Protein AF-A0A4Y2AK23-F1 (afdb_monomer_lite)

Secondary structure (DSSP, 8-state):
--GGGGTT-SEEEEEEE----SS-TTS---SHHHHHHH-HHHHH-SSEEEE--TTS--EEEEPPEEEEEESSPPPPHHHHTTEEEEEEEPPP--TTS---SSS--------EEEEEE--TTS------------

Foldseek 3Di:
DVQLVQVPPQEEEAPAFADDDPPDPPGDHDCRLVVVLVCLQQLQQPAWDWRDDPPDHTDTDRHHKYKYKHFPHDHDPSVVVQWDDFDWDFDDPDVPDDDDPDDDDPPPGTGITITIGNNCPPVPDPDDPPDDDD

Radius of gyration: 18.59 Å; chains: 1; bounding box: 37×51×55 Å

pLDDT: mean 73.41, std 21.31, range [32.41, 95.94]

InterPro domains:
  IPR010932 Large T antigen, polyomavirus, C-terminal [PF06431] (1-90)
  IPR027417 P-loop containing nucleoside triphosphate hydrolase [G3DSA:3.40.50.300] (1-91)

Sequence (134 aa):
FYLCQAIGKRFILFDGVKGRSLGSENLPSGPGFANLDDLRDHIDGHVEVQLEKKNMQPISQVFPCEIITCNDYHIHQSLKERIVGPIEMKAFPFPCCPQNNGGNDLHWTRSLQVAAGRGTHFGIPLQEQEKVGE

Organism: Araneus ventricosus (NCBI:txid182803)

Structure (mmCIF, N/CA/C/O backbone):
data_AF-A0A4Y2AK23-F1
#
_entry.id   AF-A0A4Y2AK23-F1
#
loop_
_atom_site.group_PDB
_atom_site.id
_atom_site.type_symbol
_atom_site.label_atom_id
_atom_site.label_alt_id
_atom_site.label_comp_id
_atom_site.label_asym_id
_atom_site.label_entity_id
_atom_site.label_seq_id
_atom_site.pdbx_PDB_ins_code
_atom_site.Cartn_x
_atom_site.Cartn_y
_atom_site.Cartn_z
_atom_site.occupancy
_atom_site.B_iso_or_equiv
_atom_site.auth_seq_id
_atom_site.auth_comp_id
_atom_site.auth_asym_id
_atom_site.auth_atom_id
_atom_site.pdbx_PDB_model_num
ATOM 1 N N . PHE A 1 1 ? -1.009 9.736 8.854 1.00 58.19 1 PHE A N 1
ATOM 2 C CA . PHE A 1 1 ? -2.100 10.722 8.662 1.00 58.19 1 PHE A CA 1
ATOM 3 C C . PHE A 1 1 ? -2.850 10.625 7.333 1.00 58.19 1 PHE A C 1
ATOM 5 O O . PHE A 1 1 ? -3.952 11.143 7.277 1.00 58.19 1 PHE A O 1
ATOM 12 N N . TYR A 1 2 ? -2.326 10.013 6.264 1.00 83.69 2 TYR A N 1
ATOM 13 C CA . TYR A 1 2 ? -3.040 10.010 4.974 1.00 83.69 2 TYR A CA 1
ATOM 14 C C . TYR A 1 2 ? -4.210 9.011 4.911 1.00 83.69 2 TYR A C 1
ATOM 16 O O . TYR A 1 2 ? -5.232 9.310 4.302 1.00 83.69 2 TYR A O 1
ATOM 24 N N . LEU A 1 3 ? -4.109 7.879 5.619 1.00 90.69 3 LEU A N 1
ATOM 25 C CA . LEU A 1 3 ? -5.124 6.815 5.604 1.00 90.69 3 LEU A CA 1
ATOM 26 C C . LEU A 1 3 ? -6.481 7.230 6.188 1.00 90.69 3 LEU A C 1
ATOM 28 O O . LEU A 1 3 ? -7.502 6.674 5.808 1.00 90.69 3 LEU A O 1
ATOM 32 N N . CYS A 1 4 ? -6.547 8.250 7.050 1.00 91.62 4 CYS A N 1
ATOM 33 C CA . CYS A 1 4 ? -7.823 8.694 7.619 1.00 91.62 4 CYS A CA 1
ATOM 34 C C . CYS A 1 4 ? -8.767 9.344 6.596 1.00 91.62 4 CYS A C 1
ATOM 36 O O . CYS A 1 4 ? -9.949 9.526 6.875 1.00 91.62 4 CYS A O 1
ATOM 38 N N . GLN A 1 5 ? -8.287 9.652 5.387 1.00 92.25 5 GLN A N 1
ATOM 39 C CA . GLN A 1 5 ? -9.157 10.060 4.282 1.00 92.25 5 GLN A CA 1
ATOM 40 C C . GLN A 1 5 ? -10.061 8.921 3.784 1.00 92.25 5 GLN A C 1
ATOM 42 O O . GLN A 1 5 ? -11.064 9.196 3.126 1.00 92.25 5 GLN A O 1
ATOM 47 N N . ALA A 1 6 ? -9.741 7.670 4.134 1.00 93.19 6 ALA A N 1
ATOM 48 C CA . ALA A 1 6 ? -10.546 6.487 3.850 1.00 93.19 6 ALA A CA 1
ATOM 49 C C . ALA A 1 6 ? -11.814 6.390 4.719 1.00 93.19 6 ALA A C 1
ATOM 51 O O . ALA A 1 6 ? -12.708 5.600 4.408 1.00 93.19 6 ALA A O 1
ATOM 52 N N . ILE A 1 7 ? -11.927 7.203 5.781 1.00 93.44 7 ILE A N 1
ATOM 53 C CA . ILE A 1 7 ? -13.082 7.162 6.682 1.00 93.44 7 ILE A CA 1
ATOM 54 C C . ILE A 1 7 ? -14.370 7.479 5.912 1.00 93.44 7 ILE A C 1
ATOM 56 O O . ILE A 1 7 ? -14.484 8.518 5.254 1.00 93.44 7 ILE A O 1
ATOM 60 N N . GLY A 1 8 ? -15.347 6.572 5.998 1.00 91.19 8 GLY A N 1
ATOM 61 C CA . GLY A 1 8 ? -16.639 6.694 5.314 1.00 91.19 8 GLY A CA 1
ATOM 62 C C . GLY A 1 8 ? -16.573 6.618 3.782 1.00 91.19 8 GLY A C 1
ATOM 63 O O . GLY A 1 8 ? -17.511 7.049 3.109 1.00 91.19 8 GLY A O 1
ATOM 64 N N . LYS A 1 9 ? -15.472 6.123 3.203 1.00 92.38 9 LYS A N 1
ATOM 65 C CA . LYS A 1 9 ? -15.337 5.908 1.754 1.00 92.38 9 LYS A CA 1
ATOM 66 C C . LYS A 1 9 ? -15.728 4.484 1.375 1.00 92.38 9 LYS A C 1
ATOM 68 O O . LYS A 1 9 ? -15.601 3.566 2.173 1.00 92.38 9 LYS A O 1
ATOM 73 N N . ARG A 1 10 ? -16.197 4.307 0.135 1.00 88.06 10 ARG A N 1
ATOM 74 C CA . ARG A 1 10 ? -16.548 2.988 -0.422 1.00 88.06 10 ARG A CA 1
ATOM 75 C C . ARG A 1 10 ? -15.342 2.263 -1.020 1.00 88.06 10 ARG A C 1
ATOM 77 O O . ARG A 1 10 ? -15.263 1.045 -0.942 1.00 88.06 10 ARG A O 1
ATOM 84 N N . PHE A 1 11 ? -14.438 3.017 -1.636 1.00 89.31 11 PHE A N 1
ATOM 85 C CA . PHE A 1 11 ? -13.166 2.535 -2.159 1.00 89.31 11 PHE A CA 1
ATOM 86 C C . PHE A 1 11 ? -12.130 3.660 -2.099 1.00 89.31 11 PHE A 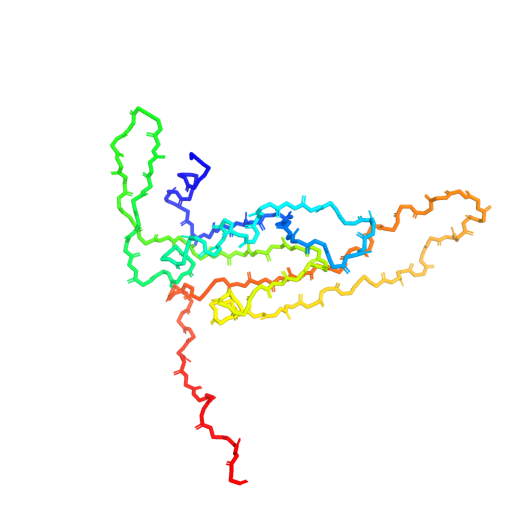C 1
ATOM 88 O O . PHE A 1 11 ? -12.497 4.834 -1.961 1.00 89.31 11 PHE A O 1
ATOM 95 N N . ILE A 1 12 ? -10.854 3.308 -2.227 1.00 91.25 12 ILE A N 1
ATOM 96 C CA . ILE A 1 12 ? -9.740 4.251 -2.324 1.00 91.25 12 ILE A CA 1
ATOM 97 C C . ILE A 1 12 ? -8.813 3.908 -3.494 1.00 91.25 12 ILE A C 1
ATOM 99 O O . ILE A 1 12 ? -8.805 2.788 -3.997 1.00 91.25 12 ILE A O 1
ATOM 103 N N . LEU A 1 13 ? -8.030 4.897 -3.919 1.00 90.94 13 LEU A N 1
ATOM 104 C CA . LEU A 1 13 ? -7.019 4.768 -4.961 1.00 90.94 13 LEU A CA 1
ATOM 105 C C . LEU A 1 13 ? -5.652 5.131 -4.376 1.00 90.94 13 LEU A C 1
ATOM 107 O O . LEU A 1 13 ? -5.434 6.275 -3.972 1.00 90.94 13 LEU A O 1
ATOM 111 N N . PHE A 1 14 ? -4.733 4.174 -4.361 1.00 91.94 14 PHE A N 1
ATOM 112 C CA . PHE A 1 14 ? -3.314 4.428 -4.162 1.00 91.94 14 PHE A CA 1
ATOM 113 C C . PHE A 1 14 ? -2.683 4.743 -5.513 1.00 91.94 14 PHE A C 1
ATOM 115 O O . PHE A 1 14 ? -2.338 3.840 -6.275 1.00 91.94 14 PHE A O 1
ATOM 122 N N . ASP A 1 15 ? -2.573 6.035 -5.812 1.00 91.31 15 ASP A N 1
ATOM 123 C CA . ASP A 1 15 ? -2.078 6.492 -7.105 1.00 91.31 15 ASP A CA 1
ATOM 124 C C . ASP A 1 15 ? -0.545 6.565 -7.163 1.00 91.31 15 ASP A C 1
ATOM 126 O O . ASP A 1 15 ? 0.107 7.097 -6.259 1.00 91.31 15 ASP A O 1
ATOM 130 N N . GLY A 1 16 ? 0.037 6.054 -8.248 1.00 89.44 16 GLY A N 1
ATOM 131 C CA . GLY A 1 16 ? 1.452 6.227 -8.572 1.00 89.44 16 GLY A CA 1
ATOM 132 C C . GLY A 1 16 ? 2.411 5.624 -7.542 1.00 89.44 16 GLY A C 1
ATOM 133 O O . GLY A 1 16 ? 3.467 6.206 -7.262 1.00 89.44 16 GLY A O 1
ATOM 134 N N . VAL A 1 17 ? 2.065 4.467 -6.974 1.00 90.94 17 VAL A N 1
ATOM 135 C CA . VAL A 1 17 ? 2.867 3.787 -5.953 1.00 90.94 17 VAL A CA 1
ATOM 136 C C . VAL A 1 17 ? 4.252 3.459 -6.502 1.00 90.94 17 VAL A C 1
ATOM 138 O O . VAL A 1 17 ? 4.415 2.857 -7.564 1.00 90.94 17 VAL A O 1
ATOM 141 N N . LYS A 1 18 ? 5.277 3.885 -5.762 1.00 91.50 18 LYS A N 1
ATOM 142 C CA . LYS A 1 18 ? 6.682 3.660 -6.110 1.00 91.50 18 LYS A CA 1
ATOM 143 C C . LYS A 1 18 ? 7.223 2.429 -5.397 1.00 91.50 18 LYS A C 1
ATOM 145 O O . LYS A 1 18 ? 6.908 2.202 -4.229 1.00 91.50 18 LYS A O 1
ATOM 150 N N . GLY A 1 19 ? 8.082 1.686 -6.082 1.00 88.69 19 GLY A N 1
ATOM 151 C CA . GLY A 1 19 ? 8.838 0.573 -5.513 1.00 88.69 19 GLY A CA 1
ATOM 152 C C . GLY A 1 19 ? 10.339 0.783 -5.577 1.00 88.69 19 GLY A C 1
ATOM 153 O O . GLY A 1 19 ? 10.831 1.877 -5.866 1.00 88.69 19 GLY A O 1
ATOM 154 N N . ARG A 1 20 ? 11.071 -0.305 -5.336 1.00 84.94 20 ARG A N 1
ATOM 155 C CA . ARG A 1 20 ? 12.504 -0.376 -5.618 1.00 84.94 20 ARG A CA 1
ATOM 156 C C . ARG A 1 20 ? 12.702 -0.546 -7.126 1.00 84.94 20 ARG A C 1
ATOM 158 O O . ARG A 1 20 ? 12.108 -1.440 -7.726 1.00 84.94 20 ARG A O 1
ATOM 165 N N . SER A 1 21 ? 13.533 0.301 -7.726 1.00 78.50 21 SER A N 1
ATOM 166 C CA . SER A 1 21 ? 13.911 0.168 -9.136 1.00 78.50 21 SER A CA 1
ATOM 167 C C . SER A 1 21 ? 14.934 -0.963 -9.292 1.00 78.50 21 SER A C 1
ATOM 169 O O . SER A 1 21 ? 15.948 -0.970 -8.597 1.00 78.50 21 SER A O 1
ATOM 171 N N . LEU A 1 22 ? 14.706 -1.904 -10.213 1.00 70.50 22 LEU A N 1
ATOM 172 C CA . LEU A 1 22 ? 15.640 -3.002 -10.536 1.00 70.50 22 LEU A CA 1
ATOM 173 C C . LEU A 1 22 ? 16.738 -2.584 -11.534 1.00 70.50 22 LEU A C 1
ATOM 175 O O . LEU A 1 22 ? 17.134 -3.352 -12.402 1.00 70.50 22 LEU A O 1
ATOM 179 N N . GLY A 1 23 ? 17.234 -1.350 -11.424 1.00 64.81 23 GLY A N 1
ATOM 180 C CA . GLY A 1 23 ? 18.288 -0.831 -12.309 1.00 64.81 23 GLY A CA 1
ATOM 181 C C . GLY A 1 23 ? 17.795 -0.034 -13.521 1.00 64.81 23 GLY A C 1
ATOM 182 O O . GLY A 1 23 ? 18.597 0.349 -14.363 1.00 64.81 23 GLY A O 1
ATOM 183 N N . SER A 1 24 ? 16.499 0.275 -13.611 1.00 65.62 24 SER A N 1
ATOM 184 C CA . SER A 1 24 ? 15.989 1.253 -14.578 1.00 65.62 24 SER A CA 1
ATOM 185 C C . SER A 1 24 ? 16.245 2.682 -14.078 1.00 65.62 24 SER A C 1
ATOM 187 O O . SER A 1 24 ? 15.605 3.114 -13.114 1.00 65.62 24 SER A O 1
ATOM 189 N N . GLU A 1 25 ? 17.121 3.440 -14.742 1.00 64.62 25 GLU A N 1
ATOM 190 C CA . GLU A 1 25 ? 17.453 4.824 -14.340 1.00 64.62 25 GLU A CA 1
ATOM 191 C C . GLU A 1 25 ? 16.264 5.798 -14.446 1.00 64.62 25 GLU A C 1
ATOM 193 O O . GLU A 1 25 ? 16.212 6.814 -13.759 1.00 64.62 25 GLU A O 1
ATOM 198 N N . ASN A 1 26 ? 15.248 5.451 -15.243 1.00 79.50 26 ASN A N 1
ATOM 199 C CA . ASN A 1 26 ? 14.094 6.313 -15.519 1.00 79.50 26 ASN A CA 1
ATOM 200 C C . ASN A 1 26 ? 12.932 6.170 -14.516 1.00 79.50 26 ASN A C 1
ATOM 202 O O . ASN A 1 26 ? 11.930 6.889 -14.618 1.00 79.50 26 ASN A O 1
ATOM 206 N N . LEU A 1 27 ? 13.021 5.239 -13.557 1.00 81.94 27 LEU A N 1
ATOM 207 C CA . LEU A 1 27 ? 11.990 5.048 -12.534 1.00 81.94 27 LEU A CA 1
ATOM 208 C C . LEU A 1 27 ? 12.493 5.539 -11.172 1.00 81.94 27 LEU A C 1
ATOM 210 O O . LEU A 1 27 ? 13.440 4.964 -10.630 1.00 81.94 27 LEU A O 1
ATOM 214 N N . PRO A 1 28 ? 11.851 6.558 -10.571 1.00 86.69 28 PRO A N 1
ATOM 215 C CA . PRO A 1 28 ? 12.236 7.021 -9.247 1.00 86.69 28 PRO A CA 1
ATOM 216 C C . PRO A 1 28 ? 11.905 5.946 -8.213 1.00 86.69 28 PRO A C 1
ATOM 218 O O . PRO A 1 28 ? 10.765 5.484 -8.146 1.00 86.69 28 PRO A O 1
ATOM 221 N N . SER A 1 29 ? 12.877 5.571 -7.387 1.00 89.06 29 SER A N 1
ATOM 222 C CA . SER A 1 29 ? 12.631 4.653 -6.274 1.00 89.06 29 SER A CA 1
ATOM 223 C C . SER A 1 29 ? 11.835 5.338 -5.159 1.00 89.06 29 SER A C 1
ATOM 225 O O . SER A 1 29 ? 11.936 6.549 -4.953 1.00 89.06 29 SER A O 1
ATOM 227 N N . GLY A 1 30 ? 11.030 4.568 -4.431 1.00 90.88 30 GLY A N 1
ATOM 228 C CA . GLY A 1 30 ? 10.285 5.075 -3.282 1.00 90.88 30 GLY A CA 1
ATOM 229 C C . GLY A 1 30 ? 9.752 3.967 -2.374 1.00 90.88 30 GLY A C 1
ATOM 230 O O . GLY A 1 30 ? 9.737 2.803 -2.771 1.00 90.88 30 GLY A O 1
ATOM 231 N N . PRO A 1 31 ? 9.301 4.322 -1.159 1.00 92.19 31 PRO A N 1
ATOM 232 C CA . PRO A 1 31 ? 8.878 3.358 -0.146 1.00 92.19 31 PRO A CA 1
ATOM 233 C C . PRO A 1 31 ? 7.432 2.875 -0.331 1.00 92.19 31 PRO A C 1
ATOM 235 O O . PRO A 1 31 ? 6.913 2.203 0.545 1.00 92.19 31 PRO A O 1
ATOM 238 N N . GLY A 1 32 ? 6.756 3.222 -1.430 1.00 92.12 32 GLY A N 1
ATOM 239 C CA . GLY A 1 32 ? 5.316 3.001 -1.595 1.00 92.12 32 GLY A CA 1
ATOM 240 C C . GLY A 1 32 ? 4.905 1.543 -1.390 1.00 92.12 32 GLY A C 1
ATOM 241 O O . GLY A 1 32 ? 4.053 1.265 -0.554 1.00 92.12 32 GLY A O 1
ATOM 242 N N . PHE A 1 33 ? 5.565 0.610 -2.078 1.00 91.38 33 PHE A N 1
ATOM 243 C CA . PHE A 1 33 ? 5.296 -0.820 -1.892 1.00 91.38 33 PHE A CA 1
ATOM 244 C C . PHE A 1 33 ? 5.744 -1.364 -0.533 1.00 91.38 33 PHE A C 1
ATOM 246 O O . PHE A 1 33 ? 5.099 -2.266 -0.022 1.00 91.38 33 PHE A O 1
ATOM 253 N N . ALA A 1 34 ? 6.797 -0.816 0.077 1.00 92.31 34 ALA A N 1
ATOM 254 C CA . ALA A 1 34 ? 7.171 -1.212 1.437 1.00 92.31 34 ALA A CA 1
ATOM 255 C C . ALA A 1 34 ? 6.078 -0.804 2.438 1.00 92.31 34 ALA A C 1
ATOM 257 O O . ALA A 1 34 ? 5.621 -1.624 3.220 1.00 92.31 34 ALA A O 1
ATOM 258 N N . ASN A 1 35 ? 5.567 0.424 2.317 1.00 93.25 35 ASN A N 1
ATOM 259 C CA . ASN A 1 35 ? 4.476 0.918 3.149 1.00 93.25 35 ASN A CA 1
ATOM 260 C C . ASN A 1 35 ? 3.185 0.111 2.947 1.00 93.25 35 ASN A C 1
ATOM 262 O O . ASN A 1 35 ? 2.461 -0.113 3.906 1.00 93.25 35 ASN A O 1
ATOM 266 N N . LEU A 1 36 ? 2.874 -0.318 1.718 1.00 91.69 36 LEU A N 1
ATOM 267 C CA . LEU A 1 36 ? 1.728 -1.201 1.478 1.00 91.69 36 LEU A CA 1
ATOM 268 C C . LEU A 1 36 ? 1.923 -2.572 2.138 1.00 91.69 36 LEU A C 1
ATOM 270 O O . LEU A 1 36 ? 0.970 -3.121 2.679 1.00 91.69 36 LEU A O 1
ATOM 274 N N . ASP A 1 37 ? 3.144 -3.113 2.134 1.00 91.75 37 ASP A N 1
ATOM 275 C CA . ASP A 1 37 ? 3.443 -4.389 2.793 1.00 91.75 37 ASP A CA 1
ATOM 276 C C . ASP A 1 37 ? 3.343 -4.307 4.322 1.00 91.75 37 ASP A C 1
ATOM 278 O O . ASP A 1 37 ? 3.095 -5.331 4.949 1.00 91.75 37 ASP A O 1
ATOM 282 N N . ASP A 1 38 ? 3.461 -3.113 4.910 1.00 92.81 38 ASP A N 1
ATOM 283 C CA . ASP A 1 38 ? 3.190 -2.861 6.333 1.00 92.81 38 ASP A CA 1
ATOM 284 C C . ASP A 1 38 ? 1.683 -2.701 6.632 1.00 92.81 38 ASP A C 1
ATOM 286 O O . ASP A 1 38 ? 1.251 -2.837 7.775 1.00 92.81 38 ASP A O 1
ATOM 290 N N . LEU A 1 39 ? 0.853 -2.440 5.615 1.00 92.06 39 LEU A N 1
ATOM 291 C CA . LEU A 1 39 ? -0.592 -2.202 5.736 1.00 92.06 39 LEU A CA 1
ATOM 292 C C . LEU A 1 39 ? -1.437 -3.448 5.426 1.00 92.06 39 LEU A C 1
ATOM 294 O O . LEU A 1 39 ? -2.581 -3.326 5.000 1.00 92.06 39 LEU A O 1
ATOM 298 N N . ARG A 1 40 ? -0.915 -4.657 5.659 1.00 91.12 40 ARG A N 1
ATOM 299 C CA . ARG A 1 40 ? -1.582 -5.922 5.270 1.00 91.12 40 ARG A CA 1
ATOM 300 C C . ARG A 1 40 ? -3.006 -6.038 5.793 1.00 91.12 40 ARG A C 1
ATOM 302 O O . ARG A 1 40 ? -3.891 -6.374 5.019 1.00 91.12 40 ARG A O 1
ATOM 309 N N . ASP A 1 41 ? -3.232 -5.683 7.056 1.00 90.56 41 ASP A N 1
ATOM 310 C CA . ASP A 1 41 ? -4.564 -5.735 7.673 1.00 90.56 41 ASP A CA 1
ATOM 311 C C . ASP A 1 41 ? -5.570 -4.799 6.980 1.00 90.56 41 ASP A C 1
ATOM 313 O O . ASP A 1 41 ? -6.767 -5.081 6.946 1.00 90.56 41 ASP A O 1
ATOM 317 N N . HIS A 1 42 ? -5.079 -3.706 6.385 1.00 92.44 42 HIS A N 1
ATOM 318 C CA . HIS A 1 42 ? -5.889 -2.757 5.625 1.00 92.44 42 HIS A CA 1
ATOM 319 C C . HIS A 1 42 ? -6.249 -3.335 4.248 1.00 92.44 42 HIS A C 1
ATOM 321 O O . HIS A 1 42 ? -7.419 -3.344 3.879 1.00 92.44 42 HIS A O 1
ATOM 327 N N . ILE A 1 43 ? -5.259 -3.883 3.532 1.00 89.44 43 ILE A N 1
ATOM 328 C CA . ILE A 1 43 ? -5.428 -4.444 2.178 1.00 89.44 43 ILE A CA 1
ATOM 329 C C . ILE A 1 43 ? -6.320 -5.693 2.198 1.00 89.44 43 ILE A C 1
ATOM 331 O O . ILE A 1 43 ? -7.132 -5.919 1.298 1.00 89.44 43 ILE A O 1
ATOM 335 N N . ASP A 1 44 ? -6.164 -6.507 3.239 1.00 87.81 44 ASP A N 1
ATOM 336 C CA . ASP A 1 44 ? -6.912 -7.742 3.440 1.00 87.81 44 ASP A CA 1
ATOM 337 C C . ASP A 1 44 ? -8.386 -7.495 3.770 1.00 87.81 44 ASP A C 1
ATOM 339 O O . ASP A 1 44 ? -9.253 -8.266 3.363 1.00 87.81 44 ASP A O 1
ATOM 343 N N . GLY A 1 45 ? -8.683 -6.455 4.555 1.00 86.19 45 GLY A N 1
ATOM 344 C CA . GLY A 1 45 ? -10.048 -6.138 4.975 1.00 86.19 45 GLY A CA 1
ATOM 345 C C . GLY A 1 45 ? -10.724 -7.222 5.831 1.00 86.19 45 GLY A C 1
ATOM 346 O O . GLY A 1 45 ? -11.952 -7.265 5.895 1.00 86.19 45 GLY A O 1
ATOM 347 N N . HIS A 1 46 ? -9.954 -8.110 6.476 1.00 87.56 46 HIS A N 1
ATOM 348 C CA . HIS A 1 46 ? -10.486 -9.148 7.376 1.00 87.56 46 HIS A CA 1
ATOM 349 C C . HIS A 1 46 ? -10.841 -8.616 8.769 1.00 87.56 46 HIS A C 1
ATOM 351 O O . HIS A 1 46 ? -11.685 -9.192 9.454 1.00 87.56 46 HIS A O 1
ATOM 357 N N . VAL A 1 47 ? -10.177 -7.543 9.202 1.00 90.88 47 VAL A N 1
ATOM 358 C CA . VAL A 1 47 ? -10.317 -6.956 10.537 1.00 90.88 47 VAL A CA 1
ATOM 359 C C . VAL A 1 47 ? -10.565 -5.458 10.434 1.00 90.88 47 VAL A C 1
ATOM 361 O O . VAL A 1 47 ? -10.244 -4.818 9.431 1.00 90.88 47 VAL A O 1
ATOM 364 N N . GLU A 1 48 ? -11.148 -4.885 11.482 1.00 94.00 48 GLU A N 1
ATOM 365 C CA . GLU A 1 48 ? -11.220 -3.434 11.596 1.00 94.00 48 GLU A CA 1
ATOM 366 C C . GLU A 1 48 ? -9.841 -2.854 11.915 1.00 94.00 48 GLU A C 1
ATOM 368 O O . GLU A 1 48 ? -9.091 -3.391 12.732 1.00 94.00 48 GLU A O 1
ATOM 373 N N . VAL A 1 49 ? -9.530 -1.724 11.287 1.00 94.44 49 VAL A N 1
ATOM 374 C CA . VAL A 1 49 ? -8.295 -0.972 11.503 1.00 94.44 49 VAL A CA 1
ATOM 375 C C . VAL A 1 49 ? -8.610 0.362 12.165 1.00 94.44 49 VAL A C 1
ATOM 377 O O . VAL A 1 49 ? -9.665 0.962 11.938 1.00 94.44 49 VAL A O 1
ATOM 380 N N . GLN A 1 50 ? -7.681 0.850 12.985 1.00 95.00 50 GLN A N 1
ATOM 381 C CA . GLN A 1 50 ? -7.820 2.149 13.634 1.00 95.00 50 GLN A CA 1
ATOM 382 C C . GLN A 1 50 ? -7.314 3.266 12.722 1.00 95.00 50 GLN A C 1
ATOM 384 O O . GLN A 1 50 ? -6.129 3.350 12.398 1.00 95.00 50 GLN A O 1
ATOM 389 N N . LEU A 1 51 ? -8.218 4.163 12.333 1.00 94.81 51 LEU A N 1
ATOM 390 C CA . LEU A 1 51 ? -7.910 5.324 11.509 1.00 94.81 51 LEU A CA 1
ATOM 391 C C . LEU A 1 51 ? -7.860 6.590 12.365 1.00 94.81 51 LEU A C 1
ATOM 393 O O . LEU A 1 51 ? -8.865 7.044 12.915 1.00 94.81 51 LEU A O 1
ATOM 397 N N . GLU A 1 52 ? -6.675 7.196 12.439 1.00 93.00 52 GLU A N 1
ATOM 398 C CA . GLU A 1 52 ? -6.439 8.406 13.225 1.00 93.00 52 GLU A CA 1
ATOM 399 C C . GLU A 1 52 ? -6.573 9.685 12.396 1.00 93.00 52 GLU A C 1
ATOM 401 O O . GLU A 1 52 ? -5.883 9.892 11.388 1.00 93.00 52 GLU A O 1
ATOM 406 N N . LYS A 1 53 ? -7.402 10.615 12.873 1.00 91.62 53 LYS A N 1
ATOM 407 C CA . LYS A 1 53 ? -7.509 11.970 12.331 1.00 91.62 53 LYS A CA 1
ATOM 408 C C . LYS A 1 53 ? -7.177 12.987 13.416 1.00 91.62 53 LYS A C 1
ATOM 410 O O . LYS A 1 53 ? -7.582 12.849 14.564 1.00 91.62 53 LYS A O 1
ATOM 415 N N . LYS A 1 54 ? -6.428 14.027 13.039 1.00 91.81 54 LYS A N 1
ATOM 416 C CA . LYS A 1 54 ? -5.981 15.071 13.968 1.00 91.81 54 LYS A CA 1
ATOM 417 C C . LYS A 1 54 ? -7.175 15.668 14.722 1.00 91.81 54 LYS A C 1
ATOM 419 O O . LYS A 1 54 ? -8.163 16.044 14.094 1.00 91.81 54 LYS A O 1
ATOM 424 N N . ASN A 1 55 ? -7.036 15.803 16.041 1.00 91.06 55 ASN A N 1
ATOM 425 C CA . ASN A 1 55 ? -8.048 16.362 16.947 1.00 91.06 55 ASN A CA 1
ATOM 426 C C . ASN A 1 55 ? -9.385 15.594 16.957 1.00 91.06 55 ASN A C 1
ATOM 428 O O . ASN A 1 55 ? -10.426 16.170 17.262 1.00 91.06 55 ASN A O 1
ATOM 432 N N . MET A 1 56 ? -9.369 14.309 16.609 1.00 91.81 56 MET A N 1
ATOM 433 C CA . MET A 1 56 ? -10.525 13.420 16.667 1.00 91.81 56 MET A CA 1
ATOM 434 C C . MET A 1 56 ? -10.127 12.110 17.342 1.00 91.81 56 MET A C 1
ATOM 436 O O . MET A 1 56 ? -8.958 11.728 17.315 1.00 91.81 56 MET A O 1
ATOM 440 N N . GLN A 1 57 ? -11.104 11.420 17.932 1.00 93.38 57 GLN A N 1
ATOM 441 C CA . GLN A 1 57 ? -10.878 10.066 18.430 1.00 93.38 57 GLN A CA 1
ATOM 442 C C . GLN A 1 57 ? -10.596 9.113 17.256 1.00 93.38 57 GLN A C 1
ATOM 444 O O . GLN A 1 57 ? -11.172 9.316 16.178 1.00 93.38 57 GLN A O 1
ATOM 449 N N . PRO A 1 58 ? -9.732 8.098 17.439 1.00 93.88 58 PRO A N 1
ATOM 450 C CA . PRO A 1 58 ? -9.529 7.058 16.440 1.00 93.88 58 PRO A CA 1
ATOM 451 C C . PRO A 1 58 ? -10.856 6.388 16.083 1.00 93.88 58 PRO A C 1
ATOM 453 O O . PRO A 1 58 ? -11.678 6.106 16.956 1.00 93.88 58 PRO A O 1
ATOM 456 N N . ILE A 1 59 ? -11.067 6.142 14.793 1.00 94.62 59 ILE A N 1
ATOM 457 C CA . ILE A 1 59 ? -12.260 5.456 14.294 1.00 94.62 59 ILE A CA 1
ATOM 458 C C . ILE A 1 59 ? -11.856 4.044 13.886 1.00 94.62 59 ILE A C 1
ATOM 460 O O . ILE A 1 59 ? -10.954 3.882 13.067 1.00 94.62 59 ILE A O 1
ATOM 464 N N . SER A 1 60 ? -12.528 3.043 14.457 1.00 95.94 60 SER A N 1
ATOM 465 C CA . SER A 1 60 ? -12.415 1.645 14.039 1.00 95.94 60 SER A CA 1
ATOM 466 C C . SER A 1 60 ? -13.379 1.393 12.885 1.00 95.94 60 SER A C 1
ATOM 468 O O . SER A 1 60 ? -14.564 1.713 12.989 1.00 95.94 60 SER A O 1
ATOM 470 N N . GLN A 1 61 ? -12.870 0.889 11.767 1.00 93.25 61 GLN A N 1
ATOM 471 C CA . GLN A 1 61 ? -13.688 0.432 10.646 1.00 93.25 61 GLN A CA 1
ATOM 472 C C . GLN A 1 61 ? -12.913 -0.578 9.807 1.00 93.25 61 GLN A C 1
ATOM 474 O O . GLN A 1 61 ? -11.683 -0.556 9.778 1.00 93.25 61 GLN A O 1
ATOM 479 N N . VAL A 1 62 ? -13.626 -1.417 9.057 1.00 93.06 62 VAL A N 1
ATOM 480 C CA . VAL A 1 62 ? -13.005 -2.177 7.967 1.00 93.06 62 VAL A CA 1
ATOM 481 C C . VAL A 1 62 ? -12.475 -1.185 6.931 1.00 93.06 62 VAL A C 1
ATOM 483 O O . VAL A 1 62 ? -13.136 -0.193 6.587 1.00 93.06 62 VAL A O 1
ATOM 486 N N . PHE A 1 63 ? -11.246 -1.408 6.477 1.00 94.06 63 PHE A N 1
ATOM 487 C CA . PHE A 1 63 ? -10.638 -0.539 5.485 1.00 94.06 63 PHE A CA 1
ATOM 488 C C . PHE A 1 63 ? -11.327 -0.737 4.122 1.00 94.06 63 PHE A C 1
ATOM 490 O O . PHE A 1 63 ? -11.633 -1.871 3.744 1.00 94.06 63 PHE A O 1
ATOM 497 N N . PRO A 1 64 ? -11.662 0.343 3.397 1.00 91.69 64 PRO A N 1
ATOM 498 C CA . PRO A 1 64 ? -12.383 0.222 2.135 1.00 91.69 64 PRO A CA 1
ATOM 499 C C . PRO A 1 64 ? -11.527 -0.458 1.064 1.00 91.69 64 PRO A C 1
ATOM 501 O O . PRO A 1 64 ? -10.307 -0.352 1.088 1.00 91.69 64 PRO A O 1
ATOM 504 N N . CYS A 1 65 ? -12.179 -1.083 0.076 1.00 88.56 65 CYS A N 1
ATOM 505 C CA . CYS A 1 65 ? -11.486 -1.688 -1.064 1.00 88.56 65 CYS A CA 1
ATOM 506 C C . CYS A 1 65 ? -10.577 -0.694 -1.782 1.00 88.56 65 CYS A C 1
ATOM 508 O O . CYS A 1 65 ? -10.879 0.495 -1.893 1.00 88.56 65 CYS A O 1
ATOM 510 N N . GLU A 1 66 ? -9.496 -1.207 -2.345 1.00 88.38 66 GLU A N 1
ATOM 511 C CA . GLU A 1 66 ? -8.400 -0.376 -2.814 1.00 88.38 66 GLU A CA 1
ATOM 512 C C . GLU A 1 66 ? -8.086 -0.709 -4.261 1.00 88.38 66 GLU A C 1
ATOM 514 O O . GLU A 1 66 ? -8.122 -1.871 -4.663 1.00 88.38 66 GLU A O 1
ATOM 519 N N . ILE A 1 67 ? -7.740 0.317 -5.027 1.00 90.38 67 ILE A N 1
ATOM 520 C CA . ILE A 1 67 ? -7.112 0.183 -6.333 1.00 90.38 67 ILE A CA 1
ATOM 521 C C . ILE A 1 67 ? -5.712 0.766 -6.205 1.00 90.38 67 ILE A C 1
ATOM 523 O O . ILE A 1 67 ? -5.550 1.888 -5.735 1.00 90.38 67 ILE A O 1
ATOM 527 N N . ILE A 1 68 ? -4.698 0.020 -6.614 1.00 90.56 68 ILE A N 1
ATOM 528 C CA . ILE A 1 68 ? -3.305 0.455 -6.610 1.00 90.56 68 ILE A CA 1
ATOM 529 C C . ILE A 1 68 ? -2.871 0.627 -8.059 1.00 90.56 68 ILE A C 1
ATOM 531 O O . ILE A 1 68 ? -3.040 -0.290 -8.865 1.00 90.56 68 ILE A O 1
ATOM 535 N N . THR A 1 69 ? -2.317 1.794 -8.383 1.00 90.25 69 THR A N 1
ATOM 536 C CA . THR A 1 69 ? -1.682 2.062 -9.674 1.00 90.25 69 THR A CA 1
ATOM 537 C C . THR A 1 69 ? -0.186 2.254 -9.476 1.00 90.25 69 THR A C 1
ATOM 539 O O . THR A 1 69 ? 0.270 2.938 -8.556 1.00 90.25 69 THR A O 1
ATOM 542 N N . CYS A 1 70 ? 0.614 1.653 -10.349 1.00 89.06 70 CYS A N 1
ATOM 543 C CA . CYS A 1 70 ? 2.057 1.849 -10.351 1.00 89.06 70 CYS A CA 1
ATOM 544 C C . CYS A 1 70 ? 2.632 1.698 -11.760 1.00 89.06 70 CYS A C 1
ATOM 546 O O . CYS A 1 70 ? 1.989 1.142 -12.650 1.00 89.06 70 CYS A O 1
ATOM 548 N N . ASN A 1 71 ? 3.866 2.173 -11.942 1.00 87.94 71 ASN A N 1
ATOM 549 C CA . ASN A 1 71 ? 4.651 1.826 -13.130 1.00 87.94 71 ASN A CA 1
ATOM 550 C C . ASN A 1 71 ? 5.191 0.393 -13.003 1.00 87.94 71 ASN A C 1
ATOM 552 O O . ASN A 1 71 ? 4.852 -0.324 -12.064 1.00 87.94 71 ASN A O 1
ATOM 556 N N . ASP A 1 72 ? 6.107 0.023 -13.894 1.00 84.75 72 ASP A N 1
ATOM 557 C CA . ASP A 1 72 ? 6.794 -1.268 -13.891 1.00 84.75 72 ASP A CA 1
ATOM 558 C C . ASP A 1 72 ? 7.841 -1.383 -12.761 1.00 84.75 72 ASP A C 1
ATOM 560 O O . ASP A 1 72 ? 9.054 -1.350 -12.970 1.00 84.75 72 ASP A O 1
ATOM 564 N N . TYR A 1 73 ? 7.357 -1.420 -11.519 1.00 87.00 73 TYR A N 1
ATOM 565 C CA . TYR A 1 73 ? 8.153 -1.681 -10.326 1.00 87.00 73 TYR A CA 1
ATOM 566 C C . TYR A 1 73 ? 8.048 -3.146 -9.920 1.00 87.00 73 TYR A C 1
ATOM 568 O O . TYR A 1 73 ? 7.057 -3.827 -10.168 1.00 87.00 73 TYR A O 1
ATOM 576 N N . HIS A 1 74 ? 9.048 -3.614 -9.181 1.00 85.06 74 HIS A N 1
ATOM 577 C CA . HIS A 1 74 ? 8.984 -4.938 -8.589 1.00 85.06 74 HIS A CA 1
ATOM 578 C C . HIS A 1 74 ? 8.127 -4.961 -7.328 1.00 85.06 74 HIS A C 1
ATOM 580 O O . HIS A 1 74 ? 8.465 -4.355 -6.307 1.00 85.06 74 HIS A O 1
ATOM 586 N N . ILE A 1 75 ? 7.043 -5.727 -7.405 1.00 86.81 75 ILE A N 1
ATOM 587 C CA . ILE A 1 75 ? 6.124 -5.988 -6.301 1.00 86.81 75 ILE A CA 1
ATOM 588 C C . ILE A 1 75 ? 6.592 -7.239 -5.550 1.00 86.81 75 ILE A C 1
ATOM 590 O O . ILE A 1 75 ? 6.841 -8.283 -6.159 1.00 86.81 75 ILE A O 1
ATOM 594 N N . HIS A 1 76 ? 6.712 -7.140 -4.225 1.00 87.50 76 HIS A N 1
ATOM 595 C CA . HIS A 1 76 ? 7.075 -8.268 -3.365 1.00 87.50 76 HIS A CA 1
ATOM 596 C C . HIS A 1 76 ? 6.001 -9.364 -3.394 1.00 87.50 76 HIS A C 1
ATOM 598 O O . HIS A 1 76 ? 4.809 -9.078 -3.493 1.00 87.50 76 HIS A O 1
ATOM 604 N N . GLN A 1 77 ? 6.426 -10.624 -3.267 1.00 87.44 77 GLN A N 1
ATOM 605 C CA . GLN A 1 77 ? 5.526 -11.779 -3.325 1.00 87.44 77 GLN A CA 1
ATOM 606 C C . GLN A 1 77 ? 4.417 -11.723 -2.259 1.00 87.44 77 GLN A C 1
ATOM 608 O O . GLN A 1 77 ? 3.265 -12.004 -2.571 1.00 87.44 77 GLN A O 1
ATOM 613 N N . SER A 1 78 ? 4.741 -11.251 -1.050 1.00 87.75 78 SER A N 1
ATOM 614 C CA . SER A 1 78 ? 3.779 -11.062 0.046 1.00 87.75 78 SER A CA 1
ATOM 615 C C . SER A 1 78 ? 2.603 -10.155 -0.318 1.00 87.75 78 SER A C 1
ATOM 617 O O . SER A 1 78 ? 1.485 -10.383 0.136 1.00 87.75 78 SER A O 1
ATOM 619 N N . LEU A 1 79 ? 2.838 -9.134 -1.145 1.00 87.44 79 LEU A N 1
ATOM 620 C CA . LEU A 1 79 ? 1.792 -8.240 -1.636 1.00 87.44 79 LEU A CA 1
ATOM 621 C C . LEU A 1 79 ? 1.034 -8.833 -2.822 1.00 87.44 79 LEU A C 1
ATOM 623 O O . LEU A 1 79 ? -0.176 -8.647 -2.923 1.00 87.44 79 LEU A O 1
ATOM 627 N N . LYS A 1 80 ? 1.716 -9.579 -3.700 1.00 86.88 80 LYS A N 1
ATOM 628 C CA . LYS A 1 80 ? 1.079 -10.254 -4.843 1.00 86.88 80 LYS A CA 1
ATOM 629 C C . LYS A 1 80 ? -0.000 -11.243 -4.408 1.00 86.88 80 LYS A C 1
ATOM 631 O O . LYS A 1 80 ? -1.005 -11.374 -5.090 1.00 86.88 80 LYS A O 1
ATOM 636 N N . GLU A 1 81 ? 0.176 -11.904 -3.268 1.00 86.19 81 GLU A N 1
ATOM 637 C CA . GLU A 1 81 ? -0.816 -12.841 -2.719 1.00 86.19 81 GLU A CA 1
ATOM 638 C C . GLU A 1 81 ? -2.118 -12.149 -2.271 1.00 86.19 81 GLU A C 1
ATOM 640 O O . GLU A 1 81 ? -3.187 -12.763 -2.278 1.00 86.19 81 GLU A O 1
ATOM 645 N N . ARG A 1 82 ? -2.048 -10.856 -1.933 1.00 84.69 82 ARG A N 1
ATOM 646 C CA . ARG A 1 82 ? -3.163 -10.049 -1.395 1.00 84.69 82 ARG A CA 1
ATOM 647 C C . ARG A 1 82 ? -3.907 -9.257 -2.457 1.00 84.69 82 ARG A C 1
ATOM 649 O O . ARG A 1 82 ? -5.037 -8.823 -2.250 1.00 84.69 82 ARG A O 1
ATOM 656 N N . ILE A 1 83 ? -3.261 -9.075 -3.597 1.00 83.12 83 ILE A N 1
ATOM 657 C CA . ILE A 1 83 ? -3.743 -8.284 -4.714 1.00 83.12 83 ILE A CA 1
ATOM 658 C C . ILE A 1 83 ? -4.372 -9.210 -5.757 1.00 83.12 83 ILE A C 1
ATOM 660 O O . ILE A 1 83 ? -3.839 -10.268 -6.082 1.00 83.12 83 ILE A O 1
ATOM 664 N N . VAL A 1 84 ? -5.502 -8.793 -6.325 1.00 78.50 84 VAL A N 1
ATOM 665 C CA . VAL A 1 84 ? -6.037 -9.376 -7.561 1.00 78.50 84 VAL A CA 1
ATOM 666 C C . VAL A 1 84 ? -5.538 -8.537 -8.737 1.00 78.50 84 VAL A C 1
ATOM 668 O O . VAL A 1 84 ? -5.848 -7.349 -8.836 1.00 78.50 84 VAL A O 1
ATOM 671 N N . GLY A 1 85 ? -4.726 -9.143 -9.603 1.00 65.25 85 GLY A N 1
ATOM 672 C CA . GLY A 1 85 ? -3.949 -8.451 -10.639 1.00 65.25 85 GLY A CA 1
ATOM 673 C C . GLY A 1 85 ? -2.490 -8.923 -10.617 1.00 65.25 85 GLY A C 1
ATOM 674 O O . GLY A 1 85 ? -2.120 -9.685 -9.726 1.00 65.25 85 GLY A O 1
ATOM 675 N N . PRO A 1 86 ? -1.643 -8.524 -11.575 1.00 69.38 86 PRO A N 1
ATOM 676 C CA . PRO A 1 86 ? -1.653 -7.219 -12.230 1.00 69.38 86 PRO A CA 1
ATOM 677 C C . PRO A 1 86 ? -2.432 -7.192 -13.548 1.00 69.38 86 PRO A C 1
ATOM 679 O O . PRO A 1 86 ? -2.281 -8.066 -14.397 1.00 69.38 86 PRO A O 1
ATOM 682 N N . ILE A 1 87 ? -3.230 -6.142 -13.752 1.00 76.88 87 ILE A N 1
ATOM 683 C CA . ILE A 1 87 ? -3.728 -5.794 -15.087 1.00 76.88 87 ILE A CA 1
ATOM 684 C C . ILE A 1 87 ? -2.682 -4.895 -15.731 1.00 76.88 87 ILE A C 1
ATOM 686 O O . ILE A 1 87 ? -2.523 -3.747 -15.318 1.00 76.88 87 ILE A O 1
ATOM 690 N N . GLU A 1 88 ? -1.967 -5.416 -16.723 1.00 78.38 88 GLU A N 1
ATOM 691 C CA . GLU A 1 88 ? -1.003 -4.638 -17.494 1.00 78.38 88 GLU A CA 1
ATOM 692 C C . GLU A 1 88 ? -1.719 -3.753 -18.514 1.00 78.38 88 GLU A C 1
ATOM 694 O O . GLU A 1 88 ? -2.292 -4.232 -19.496 1.00 78.38 88 GLU A O 1
ATOM 699 N N . MET A 1 89 ? -1.657 -2.440 -18.319 1.00 73.56 89 MET A N 1
ATOM 700 C CA . MET A 1 89 ? -2.095 -1.488 -19.330 1.00 73.56 89 MET A CA 1
ATOM 701 C C . MET A 1 89 ? -0.955 -1.215 -20.301 1.00 73.56 89 MET A C 1
ATOM 703 O O . MET A 1 89 ? 0.042 -0.590 -19.944 1.00 73.56 89 MET A O 1
ATOM 707 N N . LYS A 1 90 ? -1.111 -1.653 -21.550 1.00 73.25 90 LYS A N 1
ATOM 708 C CA . LYS A 1 90 ? -0.228 -1.243 -22.643 1.00 73.25 90 LYS A CA 1
ATOM 709 C C . LYS A 1 90 ? -0.792 0.014 -23.275 1.00 73.25 90 LYS A C 1
ATOM 711 O O . LYS A 1 90 ? -1.984 0.088 -23.572 1.00 73.25 90 LYS A O 1
ATOM 716 N N . ALA A 1 91 ? 0.066 0.998 -23.501 1.00 66.00 91 ALA A N 1
ATOM 717 C CA . ALA A 1 91 ? -0.340 2.124 -24.313 1.00 66.00 91 ALA A CA 1
ATOM 718 C C . ALA A 1 91 ? -0.563 1.658 -25.749 1.00 66.00 91 ALA A C 1
ATOM 720 O O . ALA A 1 91 ? 0.301 1.012 -26.345 1.00 66.00 91 ALA A O 1
ATOM 721 N N . PHE A 1 92 ? -1.713 2.009 -26.307 1.00 61.50 92 PHE A N 1
ATOM 722 C CA . PHE A 1 92 ? -1.935 1.859 -27.731 1.00 61.50 92 PHE A CA 1
ATOM 723 C C . PHE A 1 92 ? -1.311 3.062 -28.441 1.00 61.50 92 PHE A C 1
ATOM 725 O O . PHE A 1 92 ? -1.693 4.197 -28.139 1.00 61.50 92 PHE A O 1
ATOM 732 N N . PRO A 1 93 ? -0.365 2.861 -29.373 1.00 59.03 93 PRO A N 1
ATOM 733 C CA . PRO A 1 93 ? 0.026 3.928 -30.273 1.00 59.03 93 PRO A CA 1
ATOM 734 C C . PRO A 1 93 ? -1.176 4.218 -31.174 1.00 59.03 93 PRO A C 1
ATOM 736 O O . PRO A 1 93 ? -1.467 3.469 -32.104 1.00 59.03 93 PRO A O 1
ATOM 739 N N . PHE A 1 94 ? -1.919 5.285 -30.884 1.00 50.44 94 PHE A N 1
ATOM 740 C CA . PHE A 1 94 ? -2.861 5.816 -31.860 1.00 50.44 94 PHE A CA 1
ATOM 741 C C . PHE A 1 94 ? -2.043 6.428 -33.008 1.00 50.44 94 PHE A C 1
ATOM 743 O O . PHE A 1 94 ? -1.236 7.322 -32.748 1.00 50.44 94 PHE A O 1
ATOM 750 N N . PRO A 1 95 ? -2.238 6.012 -34.272 1.00 51.00 95 PRO A N 1
ATOM 751 C CA . PRO A 1 95 ? -1.486 6.534 -35.418 1.00 51.00 95 PRO A CA 1
ATOM 752 C C . PRO A 1 95 ? -1.848 7.986 -35.804 1.00 51.00 95 PRO A C 1
ATOM 754 O O . PRO A 1 95 ? -1.552 8.424 -36.910 1.00 51.00 95 PRO A O 1
ATOM 757 N N . CYS A 1 96 ? -2.497 8.753 -34.925 1.00 45.03 96 CYS A N 1
ATOM 758 C CA . CYS A 1 96 ? -3.110 10.038 -35.268 1.00 45.03 96 CYS A CA 1
ATOM 759 C C . CYS A 1 96 ? -2.206 11.263 -35.048 1.00 45.03 96 CYS A C 1
ATOM 761 O O . CYS A 1 96 ? -2.628 12.370 -35.374 1.00 45.03 96 CYS A O 1
ATOM 763 N N . CYS A 1 97 ? -0.991 11.103 -34.517 1.00 44.25 97 CYS A N 1
ATOM 764 C CA . CYS A 1 97 ? -0.062 12.220 -34.337 1.00 44.25 97 CYS A CA 1
ATOM 765 C C . CYS A 1 97 ? 1.175 12.016 -35.225 1.00 44.25 97 CYS A C 1
ATOM 767 O O . CYS A 1 97 ? 1.879 11.020 -35.041 1.00 44.25 97 CYS 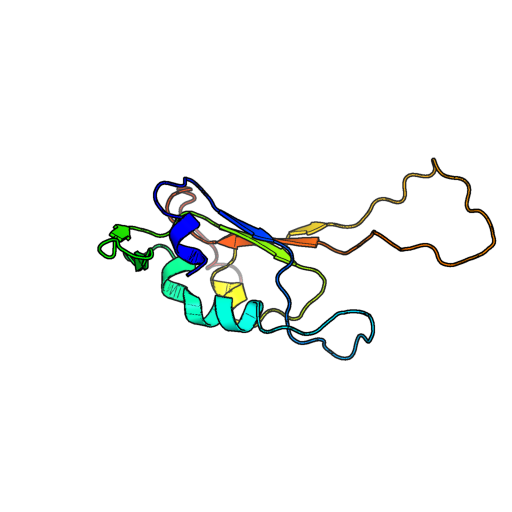A O 1
ATOM 769 N N . PRO A 1 98 ? 1.454 12.913 -36.192 1.00 44.88 98 PRO A N 1
ATOM 770 C CA . PRO A 1 98 ? 2.660 12.822 -37.003 1.00 44.88 98 PRO A CA 1
ATOM 771 C C . PRO A 1 98 ? 3.892 12.902 -36.097 1.00 44.88 98 PRO A C 1
ATOM 773 O O . PRO A 1 98 ? 4.021 13.818 -35.284 1.00 44.88 98 PRO A O 1
ATOM 776 N N . GLN A 1 99 ? 4.785 11.922 -36.238 1.00 47.22 99 GLN A N 1
ATOM 777 C CA . GLN A 1 99 ? 6.081 11.906 -35.572 1.00 47.22 99 GLN A CA 1
ATOM 778 C C . GLN A 1 99 ? 6.919 13.057 -36.133 1.00 47.22 99 GLN A C 1
ATOM 780 O O . GLN A 1 99 ? 7.457 12.970 -37.238 1.00 47.22 99 GLN A O 1
ATOM 785 N N . ASN A 1 100 ? 7.000 14.164 -35.397 1.00 42.75 100 ASN A N 1
ATOM 786 C CA . ASN A 1 100 ? 7.977 15.194 -35.704 1.00 42.75 100 ASN A CA 1
ATOM 787 C C . ASN A 1 100 ? 9.350 14.685 -35.263 1.00 42.75 100 ASN A C 1
ATOM 789 O O . ASN A 1 100 ? 9.631 14.542 -34.077 1.00 42.75 100 ASN A O 1
ATOM 793 N N . ASN A 1 101 ? 10.204 14.424 -36.251 1.00 46.75 101 ASN A N 1
ATOM 794 C CA . ASN A 1 101 ? 11.626 14.170 -36.072 1.00 46.75 101 ASN A CA 1
ATOM 795 C C . ASN A 1 101 ? 12.284 15.370 -35.373 1.00 46.75 101 ASN A C 1
ATOM 797 O O . ASN A 1 101 ? 12.672 16.335 -36.030 1.00 46.75 101 ASN A O 1
ATOM 801 N N . GLY A 1 102 ? 12.423 15.3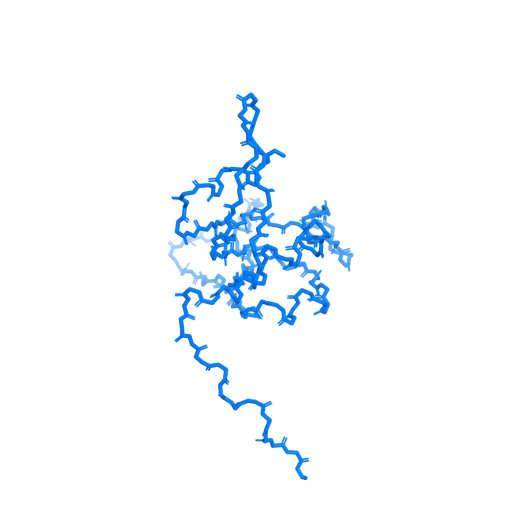10 -34.051 1.00 44.56 102 GLY A N 1
ATOM 802 C CA . GLY A 1 102 ? 13.250 16.256 -33.310 1.00 44.56 102 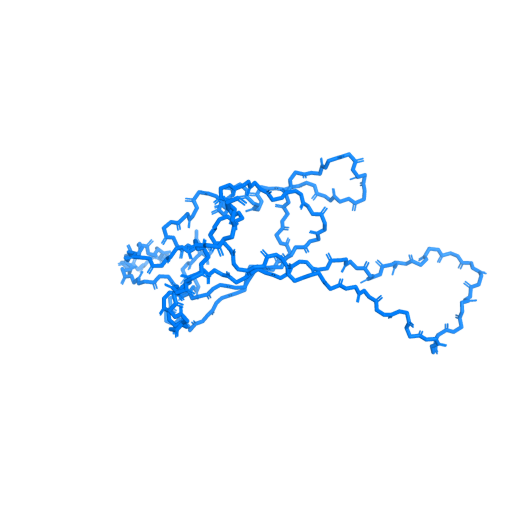GLY A CA 1
ATOM 803 C C . GLY A 1 102 ? 12.749 16.549 -31.904 1.00 44.56 102 GLY A C 1
ATOM 804 O O . GLY A 1 102 ? 11.932 17.441 -31.712 1.00 44.56 102 GLY A O 1
ATOM 805 N N . GLY A 1 103 ? 13.352 15.877 -30.922 1.00 39.94 103 GLY A N 1
ATOM 806 C CA . GLY A 1 103 ? 13.416 16.366 -29.546 1.00 39.94 103 GLY A CA 1
ATOM 807 C C . GLY A 1 103 ? 12.396 15.760 -28.588 1.00 39.94 103 GLY A C 1
ATOM 808 O O . GLY A 1 103 ? 11.297 16.272 -28.434 1.00 39.94 103 GLY A O 1
ATOM 809 N N . ASN A 1 104 ? 12.854 14.736 -27.865 1.00 42.84 104 ASN A N 1
ATOM 810 C CA . ASN A 1 104 ? 12.348 14.273 -26.572 1.00 42.84 104 ASN A CA 1
ATOM 811 C C . ASN A 1 104 ? 10.828 14.086 -26.493 1.00 42.84 104 ASN A C 1
ATOM 813 O O . ASN A 1 10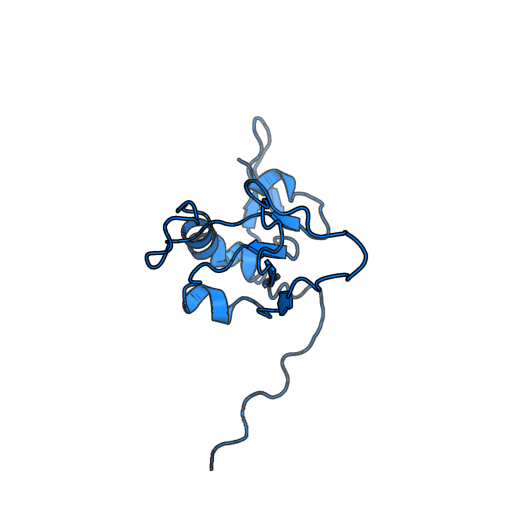4 ? 10.136 14.785 -25.751 1.00 42.84 104 ASN A O 1
ATOM 817 N N . ASP A 1 105 ? 10.349 13.061 -27.197 1.00 37.84 105 ASP A N 1
ATOM 818 C CA . ASP A 1 105 ? 9.063 12.433 -26.921 1.00 37.84 105 ASP A CA 1
ATOM 819 C C . ASP A 1 105 ? 9.026 12.003 -25.449 1.00 37.84 105 ASP A C 1
ATOM 821 O O . ASP A 1 105 ? 9.592 10.983 -25.045 1.00 37.84 105 ASP A O 1
ATOM 825 N N . LEU A 1 106 ? 8.360 12.804 -24.617 1.00 42.78 106 LEU A N 1
ATOM 826 C CA . LEU A 1 106 ? 7.897 12.376 -23.306 1.00 42.78 106 LEU A CA 1
ATOM 827 C C . LEU A 1 106 ? 6.881 11.255 -23.544 1.00 42.78 106 LEU A C 1
ATOM 829 O O . LEU A 1 106 ? 5.683 11.488 -23.692 1.00 42.78 106 LEU A O 1
ATOM 833 N N . HIS A 1 107 ? 7.405 10.034 -23.620 1.00 39.09 107 HIS A N 1
ATOM 834 C CA . HIS A 1 107 ? 6.701 8.761 -23.614 1.00 39.09 107 HIS A CA 1
ATOM 835 C C . HIS A 1 107 ? 5.793 8.699 -22.369 1.00 39.09 107 HIS A C 1
ATOM 837 O O . HIS A 1 107 ? 6.148 8.144 -21.330 1.00 39.09 107 HIS A O 1
ATOM 843 N N . TRP A 1 108 ? 4.587 9.262 -22.456 1.00 34.22 108 TRP A N 1
ATOM 844 C CA . TRP A 1 108 ? 3.528 9.113 -21.447 1.00 34.22 108 TRP A CA 1
ATOM 845 C C . TRP A 1 108 ? 2.914 7.703 -21.434 1.00 34.22 108 TRP A C 1
ATOM 847 O O . TRP A 1 108 ? 1.926 7.438 -20.756 1.00 34.22 108 TRP A O 1
ATOM 857 N N . THR A 1 109 ? 3.516 6.759 -22.151 1.00 39.66 109 THR A N 1
ATOM 858 C CA . THR A 1 109 ? 3.132 5.351 -22.196 1.00 39.66 109 THR A CA 1
ATOM 859 C C . THR A 1 109 ? 3.783 4.589 -21.046 1.00 39.66 109 THR A C 1
ATOM 861 O O . THR A 1 109 ? 4.716 3.812 -21.247 1.00 39.66 109 THR A O 1
ATOM 864 N N . ARG A 1 110 ? 3.345 4.843 -19.814 1.00 41.94 110 ARG A N 1
ATOM 865 C CA . ARG A 1 110 ? 3.762 4.033 -18.666 1.00 41.94 110 ARG A CA 1
ATOM 866 C C . ARG A 1 110 ? 2.851 2.818 -18.562 1.00 41.94 110 ARG A C 1
ATOM 868 O O . ARG A 1 110 ? 1.638 2.976 -18.475 1.00 41.94 110 ARG A O 1
ATOM 875 N N . SER A 1 111 ? 3.452 1.627 -18.589 1.00 45.56 111 SER A N 1
ATOM 876 C CA . SER A 1 111 ? 2.794 0.379 -18.210 1.00 45.56 111 SER A CA 1
ATOM 877 C C . SER A 1 111 ? 2.180 0.571 -16.828 1.00 45.56 111 SER A C 1
ATOM 879 O O . SER A 1 111 ? 2.912 0.666 -15.844 1.00 45.56 111 SER A O 1
ATOM 881 N N . LEU A 1 112 ? 0.857 0.727 -16.769 1.00 50.41 112 LEU A N 1
ATOM 882 C CA . LEU A 1 112 ? 0.134 0.873 -15.513 1.00 50.41 112 LEU A CA 1
ATOM 883 C C . LEU A 1 112 ? -0.250 -0.529 -15.062 1.00 50.41 112 LEU A C 1
ATOM 885 O O . LEU A 1 112 ? -0.965 -1.221 -15.785 1.00 50.41 112 LEU A O 1
ATOM 889 N N . GLN A 1 113 ? 0.232 -0.957 -13.902 1.00 55.31 113 GLN A N 1
ATOM 890 C CA . GLN A 1 113 ? -0.302 -2.148 -13.252 1.00 55.31 113 GLN A CA 1
ATOM 891 C C . GLN A 1 113 ? -1.434 -1.703 -12.335 1.00 55.31 113 GLN A C 1
ATOM 893 O O . GLN A 1 113 ? -1.238 -0.839 -11.479 1.00 55.31 113 GLN A O 1
ATOM 898 N N . VAL A 1 114 ? -2.622 -2.266 -12.558 1.00 54.50 114 VAL A N 1
ATOM 899 C CA . VAL A 1 114 ? -3.775 -2.089 -11.671 1.00 54.50 114 VAL A CA 1
ATOM 900 C C . VAL A 1 114 ? -3.941 -3.331 -10.812 1.00 54.50 114 VAL A C 1
ATOM 902 O O . VAL A 1 114 ? -3.924 -4.461 -11.306 1.00 54.50 114 VAL A O 1
ATOM 905 N N . ALA A 1 115 ? -4.097 -3.086 -9.520 1.00 55.84 115 ALA A N 1
ATOM 906 C CA . ALA A 1 115 ? -4.174 -4.081 -8.471 1.00 55.84 115 ALA A CA 1
ATOM 907 C C . ALA A 1 115 ? -5.368 -3.750 -7.572 1.00 55.84 115 ALA A C 1
ATOM 90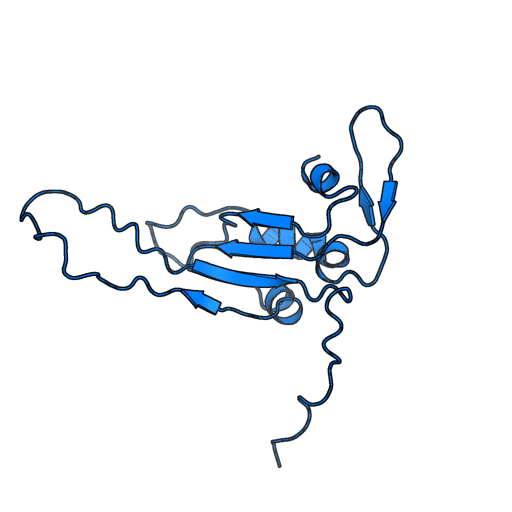9 O O . ALA A 1 115 ? -5.430 -2.641 -7.047 1.00 55.84 115 ALA A O 1
ATOM 910 N N . ALA A 1 116 ? -6.321 -4.671 -7.419 1.00 55.12 116 ALA A N 1
ATOM 911 C CA . ALA A 1 116 ? -7.429 -4.503 -6.480 1.00 55.12 116 ALA A CA 1
ATOM 912 C C . ALA A 1 116 ? -7.130 -5.265 -5.181 1.00 55.12 116 ALA A C 1
ATOM 914 O O . ALA A 1 116 ? -6.784 -6.448 -5.237 1.00 55.12 116 ALA A O 1
ATOM 915 N N . GLY A 1 117 ? -7.257 -4.610 -4.024 1.00 53.41 117 GLY A N 1
ATOM 916 C CA . GLY A 1 117 ? -7.202 -5.295 -2.728 1.00 53.41 117 GLY A CA 1
ATOM 917 C C . GLY A 1 117 ? -8.355 -6.298 -2.613 1.00 53.41 117 GLY A C 1
ATOM 918 O O . GLY A 1 117 ? -9.470 -6.002 -3.057 1.00 53.41 117 GLY A O 1
ATOM 919 N N . ARG A 1 118 ? -8.110 -7.484 -2.037 1.00 54.44 118 ARG A N 1
ATOM 920 C CA . ARG A 1 118 ? -9.132 -8.521 -1.773 1.00 54.44 118 ARG A CA 1
ATOM 921 C C . ARG A 1 118 ? -10.077 -8.116 -0.632 1.00 54.44 118 ARG A C 1
ATOM 923 O O . ARG A 1 118 ? -10.350 -8.896 0.269 1.00 54.44 118 ARG A O 1
ATOM 930 N N . GLY A 1 119 ? -10.613 -6.902 -0.669 1.00 47.47 119 GLY A N 1
ATOM 931 C CA . GLY A 1 119 ? -11.656 -6.509 0.262 1.00 47.47 119 GLY A CA 1
ATOM 932 C C . GLY A 1 119 ? -12.907 -7.348 0.005 1.00 47.47 119 GLY A C 1
ATOM 933 O O . GLY A 1 119 ? -13.482 -7.312 -1.084 1.00 47.47 119 GLY A O 1
ATOM 934 N N . THR A 1 120 ? -13.357 -8.059 1.036 1.00 47.56 120 THR A N 1
ATOM 935 C CA . THR A 1 120 ? -14.581 -8.886 1.098 1.00 47.56 120 THR A CA 1
ATOM 936 C C . THR A 1 120 ? -15.876 -8.164 0.677 1.00 47.56 120 THR A C 1
ATOM 938 O O . THR A 1 120 ? -16.929 -8.788 0.559 1.00 47.56 120 THR A O 1
ATOM 941 N N . HIS A 1 121 ? -15.825 -6.857 0.402 1.00 44.72 121 HIS A N 1
ATOM 942 C CA . HIS A 1 121 ? -16.949 -6.050 -0.076 1.00 44.72 121 HIS A CA 1
ATOM 943 C C . HIS A 1 121 ? -17.383 -6.352 -1.516 1.00 44.72 121 HIS A C 1
ATOM 945 O O . HIS A 1 121 ? -18.548 -6.122 -1.851 1.00 44.72 121 HIS A O 1
ATOM 951 N N . PHE A 1 122 ? -16.494 -6.866 -2.368 1.00 43.00 122 PHE A N 1
ATOM 952 C CA . PHE A 1 122 ? -16.897 -7.499 -3.621 1.00 43.00 122 PHE A CA 1
ATOM 953 C C . PHE A 1 122 ? -16.962 -8.998 -3.355 1.00 43.00 122 PHE A C 1
ATOM 955 O O . PHE A 1 122 ? -15.934 -9.665 -3.344 1.00 43.00 122 PHE A O 1
ATOM 962 N N . GLY A 1 123 ? -18.159 -9.523 -3.089 1.00 36.34 123 GLY A N 1
ATOM 963 C CA . GLY A 1 123 ? -18.397 -10.949 -2.870 1.00 36.34 123 GLY A CA 1
ATOM 964 C C . GLY A 1 123 ? -18.118 -11.785 -4.120 1.00 36.34 123 GLY A C 1
ATOM 965 O O . GLY A 1 123 ? -19.046 -12.286 -4.746 1.00 36.34 123 GLY A O 1
ATOM 966 N N . ILE A 1 124 ? -16.848 -11.929 -4.493 1.00 38.34 124 ILE A N 1
ATOM 967 C CA . ILE A 1 124 ? -16.384 -12.974 -5.393 1.00 38.34 124 ILE A CA 1
ATOM 968 C C . ILE A 1 124 ? -15.934 -14.113 -4.476 1.00 38.34 124 ILE A C 1
ATOM 970 O O . ILE A 1 124 ? -14.879 -14.002 -3.848 1.00 38.34 124 ILE A O 1
ATOM 974 N N . PRO A 1 125 ? -16.742 -15.173 -4.308 1.00 32.41 125 PRO A N 1
ATOM 975 C CA . PRO A 1 125 ? -16.317 -16.325 -3.533 1.00 32.41 125 PRO A CA 1
ATOM 976 C C . PRO A 1 125 ? -15.041 -16.910 -4.146 1.00 32.41 125 PRO A C 1
ATOM 978 O O . PRO A 1 125 ? -14.977 -17.188 -5.343 1.00 32.41 125 PRO A O 1
ATOM 981 N N . LEU A 1 126 ? -14.026 -17.097 -3.300 1.00 41.06 126 LEU A N 1
ATOM 982 C CA . LEU A 1 126 ? -12.889 -17.976 -3.554 1.00 41.06 126 LEU A CA 1
ATOM 983 C C . LEU A 1 126 ? -13.423 -19.409 -3.677 1.00 41.06 126 LEU A C 1
ATOM 985 O O . LEU A 1 126 ? -13.509 -20.136 -2.691 1.00 41.06 126 LEU A O 1
ATOM 989 N N . GLN A 1 127 ? -13.813 -19.812 -4.881 1.00 38.41 127 GLN A N 1
ATOM 990 C CA . GLN A 1 127 ? -13.930 -21.219 -5.232 1.00 38.41 127 GLN A CA 1
ATOM 991 C C . GLN A 1 127 ? -13.011 -21.508 -6.421 1.00 38.41 127 GLN A C 1
ATOM 993 O O . GLN A 1 127 ? -13.119 -20.893 -7.475 1.00 38.41 127 GLN A O 1
ATOM 998 N N . GLU A 1 128 ? -12.108 -22.459 -6.170 1.00 40.78 128 GLU A N 1
ATOM 999 C CA . GLU A 1 128 ? -11.332 -23.247 -7.133 1.00 40.78 128 GLU A CA 1
ATOM 1000 C C . GLU A 1 128 ? -10.128 -22.576 -7.818 1.00 40.78 128 GLU A C 1
ATOM 1002 O O . GLU A 1 128 ? -10.119 -22.291 -9.010 1.00 40.78 128 GLU A O 1
ATOM 1007 N N . GLN A 1 129 ? -9.023 -22.477 -7.068 1.00 37.31 129 GLN A N 1
ATOM 1008 C CA . GLN A 1 129 ? -7.678 -22.704 -7.619 1.00 37.31 129 GLN A CA 1
ATOM 1009 C C . GLN A 1 129 ? -6.906 -23.724 -6.766 1.00 37.31 129 GLN A C 1
ATOM 1011 O O . GLN A 1 129 ? -5.799 -23.479 -6.313 1.00 37.31 129 GLN A O 1
ATOM 1016 N N . GLU A 1 130 ? -7.506 -24.892 -6.552 1.00 40.69 130 GLU A N 1
ATOM 1017 C CA . GLU A 1 130 ? -6.782 -26.113 -6.182 1.00 40.69 130 GLU A CA 1
ATOM 1018 C C . GLU A 1 130 ? -7.388 -27.264 -6.981 1.00 40.69 130 GLU A C 1
ATOM 1020 O O . GLU A 1 130 ? -8.294 -27.949 -6.519 1.00 40.69 130 GLU A O 1
ATOM 1025 N N . LYS A 1 131 ? -6.952 -27.391 -8.238 1.00 40.47 131 LYS A N 1
ATOM 1026 C CA . LYS A 1 131 ? -6.941 -28.624 -9.044 1.00 40.47 131 LYS A CA 1
ATOM 1027 C C . LYS A 1 131 ? -6.476 -28.274 -10.453 1.00 40.47 131 LYS A C 1
ATOM 1029 O O . LYS A 1 131 ? -7.293 -27.878 -11.266 1.00 40.47 131 LYS A O 1
ATOM 1034 N N . VAL A 1 132 ? -5.178 -28.399 -10.712 1.00 35.81 132 VAL A N 1
ATOM 1035 C CA . VAL A 1 132 ? -4.599 -29.121 -11.863 1.00 35.81 132 VAL A CA 1
ATOM 1036 C C . VAL A 1 132 ? -3.118 -29.308 -11.530 1.00 35.81 132 VAL A C 1
ATOM 1038 O O . VAL A 1 132 ? -2.384 -28.332 -11.395 1.00 35.81 132 VAL A O 1
ATOM 1041 N N . GLY A 1 133 ? -2.705 -30.562 -11.375 1.00 36.84 133 GLY A N 1
ATOM 1042 C CA . GLY A 1 133 ? -1.321 -30.950 -11.128 1.00 36.84 133 GLY A CA 1
ATOM 1043 C C . GLY A 1 133 ? -1.211 -32.362 -10.557 1.00 36.84 133 GLY A C 1
ATOM 1044 O O . GLY A 1 133 ? -0.564 -32.536 -9.530 1.00 36.84 133 GLY A O 1
ATOM 1045 N N . GLU A 1 134 ? -1.905 -33.323 -11.178 1.00 34.72 134 GLU A N 1
ATOM 1046 C CA . GLU A 1 134 ? -1.442 -34.722 -11.209 1.00 34.72 134 GLU A CA 1
ATOM 1047 C C . GLU A 1 134 ? -0.378 -34.860 -12.303 1.00 34.72 134 GLU A C 1
ATOM 1049 O O . GLU A 1 134 ? -0.550 -34.205 -13.362 1.00 34.72 134 GLU A O 1
#